Protein AF-A0A133UTB6-F1 (afdb_monomer)

Nearest PDB structures (foldseek):
  8t7u-assembly1_A  TM=2.475E-01  e=1.927E-01  Mus musculus
  8tby-assembly1_A  TM=2.549E-01  e=2.473E-01  Mus musculus

Mean predicted aligned error: 8.07 Å

Solvent-accessible surface area (backbone atoms only — not comparable to full-atom values): 7219 Å² total; per-residue (Å²): 106,26,38,32,41,40,51,46,74,77,56,63,70,70,60,41,53,48,52,50,33,50,42,59,23,47,77,48,79,46,76,42,66,46,101,85,69,48,81,43,78,44,74,46,79,46,80,12,70,47,34,80,36,41,46,43,75,82,46,100,50,26,39,35,29,46,53,86,54,41,64,65,53,51,54,62,69,66,38,71,92,56,63,65,56,51,78,48,75,49,80,42,80,68,56,72,65,62,52,49,52,15,41,54,55,17,51,60,56,48,68,54,64,87,77,69,58,83,68,70,80,74,72,120

Foldseek 3Di:
DKKKKAKDAPDDDPLVVVLCCQAAWDKDWDWDQDPVRDTDIDIDTGGHLLLQFQWDDPDPRMIIGHPVCVVVVVVSCPDPSRPPMDMDMDDDDDDPVSSVVSVVNSVVSCVCPDPVDPVVVVPD

Radius of gyration: 17.61 Å; Cα contacts (8 Å, |Δi|>4): 162; chains: 1; bounding box: 39×47×45 Å

Secondary structure (DSSP, 8-state):
-EEEEEEEE---HHHHHHHHHHHH-EEEEEEEE-TTS-EEEEEEEE--GGGSS--EESSSSEEEEEGGGHHHHHHHHH-GGG-SEEEEEEEE---HHHHHHHHHHHHHHHTTTTT--TTGGG--

Structure (mmCIF, N/CA/C/O backbone):
data_AF-A0A133UTB6-F1
#
_entry.id   AF-A0A133UTB6-F1
#
loop_
_atom_site.group_PDB
_atom_site.id
_atom_site.type_symbol
_atom_site.label_atom_id
_atom_site.label_alt_id
_atom_site.label_comp_id
_atom_site.label_asym_id
_atom_site.label_entity_id
_atom_site.label_seq_id
_atom_site.pdbx_PDB_ins_code
_atom_site.Cartn_x
_atom_site.Cartn_y
_atom_site.Cartn_z
_atom_site.occupancy
_atom_site.B_iso_or_equiv
_atom_site.auth_seq_id
_atom_site.auth_comp_id
_atom_site.auth_asym_id
_atom_site.auth_atom_id
_atom_site.pdbx_PDB_model_num
ATOM 1 N N . MET A 1 1 ? 15.322 5.818 -9.206 1.00 81.25 1 MET A N 1
ATOM 2 C CA . MET A 1 1 ? 14.657 4.630 -9.791 1.00 81.25 1 MET A CA 1
ATOM 3 C C . MET A 1 1 ? 13.737 4.044 -8.727 1.00 81.25 1 MET A C 1
ATOM 5 O O . MET A 1 1 ? 14.097 4.109 -7.555 1.00 81.25 1 MET A O 1
ATOM 9 N N . ALA A 1 2 ? 12.561 3.557 -9.107 1.00 92.50 2 ALA A N 1
ATOM 10 C CA . ALA A 1 2 ? 11.521 3.071 -8.202 1.00 92.50 2 ALA A CA 1
ATOM 11 C C . ALA A 1 2 ? 11.293 1.570 -8.387 1.00 92.50 2 ALA A C 1
ATOM 13 O O . ALA A 1 2 ? 11.596 1.024 -9.448 1.00 92.50 2 ALA A O 1
ATOM 14 N N . ARG A 1 3 ? 10.757 0.919 -7.358 1.00 96.19 3 ARG A N 1
ATOM 15 C CA . ARG A 1 3 ? 10.214 -0.433 -7.426 1.00 96.19 3 ARG A CA 1
ATOM 16 C C . ARG A 1 3 ? 8.699 -0.323 -7.553 1.00 96.19 3 ARG A C 1
ATOM 18 O O . ARG A 1 3 ? 8.069 0.343 -6.735 1.00 96.19 3 ARG A O 1
ATOM 25 N N . VAL A 1 4 ? 8.132 -0.934 -8.584 1.00 96.88 4 VAL A N 1
ATOM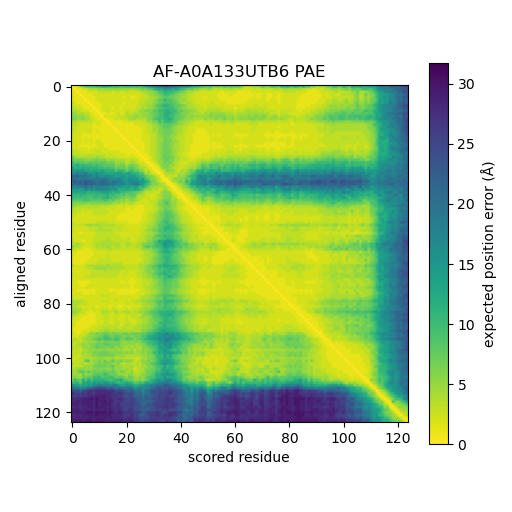 26 C CA . VAL A 1 4 ? 6.686 -0.996 -8.805 1.00 96.88 4 VAL A CA 1
ATOM 27 C C . VAL A 1 4 ? 6.192 -2.368 -8.376 1.00 96.88 4 VAL A C 1
ATOM 29 O O . VAL A 1 4 ? 6.797 -3.376 -8.739 1.00 96.88 4 VAL A O 1
ATOM 32 N N . TYR A 1 5 ? 5.095 -2.394 -7.628 1.00 97.75 5 TYR A N 1
ATOM 33 C CA . TYR A 1 5 ? 4.376 -3.594 -7.225 1.00 97.75 5 TYR A CA 1
ATOM 34 C C . TYR A 1 5 ? 2.979 -3.561 -7.824 1.00 97.75 5 TYR A C 1
ATOM 36 O O . TYR A 1 5 ? 2.249 -2.591 -7.629 1.00 97.75 5 TYR A O 1
ATOM 44 N N . SER A 1 6 ? 2.613 -4.626 -8.525 1.00 97.56 6 SER A N 1
ATOM 45 C CA . SER A 1 6 ? 1.263 -4.894 -9.009 1.00 97.56 6 SER A CA 1
ATOM 46 C C . SER A 1 6 ? 0.806 -6.203 -8.391 1.00 97.56 6 SER A C 1
ATOM 48 O O . SER A 1 6 ? 1.473 -7.221 -8.573 1.00 97.56 6 SER A O 1
ATOM 50 N N . PHE A 1 7 ? -0.297 -6.183 -7.652 1.00 97.25 7 PHE A N 1
ATOM 51 C CA . PHE A 1 7 ? -0.754 -7.351 -6.910 1.00 97.25 7 PHE A CA 1
ATOM 52 C C . PHE A 1 7 ? -2.241 -7.634 -7.100 1.00 97.25 7 PHE A C 1
ATOM 54 O O . PHE A 1 7 ? -3.038 -6.709 -7.261 1.00 97.25 7 PHE A O 1
ATOM 61 N N . ASP A 1 8 ? -2.616 -8.908 -7.028 1.00 96.19 8 ASP A N 1
ATOM 62 C CA . ASP A 1 8 ? -4.009 -9.345 -6.990 1.00 96.19 8 ASP A CA 1
ATOM 63 C C . ASP A 1 8 ? -4.274 -10.276 -5.804 1.00 96.19 8 ASP A C 1
ATOM 65 O O . ASP A 1 8 ? -3.566 -11.262 -5.575 1.00 96.19 8 ASP A O 1
ATOM 69 N N . LEU A 1 9 ? -5.293 -9.925 -5.019 1.00 95.88 9 LEU A N 1
ATOM 70 C CA . LEU A 1 9 ? -5.620 -10.591 -3.764 1.00 95.88 9 LEU A CA 1
ATOM 71 C C . LEU A 1 9 ? -6.634 -11.697 -4.037 1.00 95.88 9 LEU A C 1
ATOM 73 O O . LEU A 1 9 ? -7.789 -11.416 -4.337 1.00 95.88 9 LEU A O 1
ATOM 77 N N . GLN A 1 10 ? -6.237 -12.947 -3.816 1.00 95.69 10 GLN A N 1
ATOM 78 C CA . GLN A 1 10 ? -7.106 -14.115 -4.009 1.00 95.69 10 GLN A CA 1
ATOM 79 C C . GLN A 1 10 ? -7.988 -14.410 -2.777 1.00 95.69 10 GLN A C 1
ATOM 81 O O . GLN A 1 10 ? -8.478 -15.521 -2.586 1.00 95.69 10 GLN A O 1
ATOM 86 N N . PHE A 1 11 ? -8.151 -13.430 -1.885 1.00 93.94 11 PHE A N 1
ATOM 87 C CA . PHE A 1 11 ? -8.932 -13.538 -0.656 1.00 93.94 11 PHE A CA 1
ATOM 88 C C . PHE A 1 11 ? -9.828 -12.313 -0.457 1.00 93.94 11 PHE A C 1
ATOM 90 O O . PHE A 1 11 ? -9.504 -11.196 -0.862 1.00 93.94 11 PHE A O 1
ATOM 97 N N . GLU A 1 12 ? -10.957 -12.519 0.220 1.00 93.94 12 GLU A N 1
ATOM 98 C CA . GLU A 1 12 ? -12.035 -11.531 0.319 1.00 93.94 12 GLU A CA 1
ATOM 99 C C . GLU A 1 12 ? -12.360 -11.124 1.769 1.00 93.94 12 GLU A C 1
ATOM 101 O O . GLU A 1 12 ? -11.674 -11.487 2.730 1.00 93.94 12 GLU A O 1
ATOM 106 N N . GLY A 1 13 ? -13.403 -10.305 1.924 1.00 95.38 13 GLY A N 1
ATOM 107 C CA . GLY A 1 13 ? -13.996 -9.964 3.215 1.00 95.38 13 GLY A CA 1
ATOM 108 C C . GLY A 1 13 ? -13.067 -9.214 4.174 1.00 95.38 13 GLY A C 1
ATOM 109 O O . GLY A 1 13 ? -12.353 -8.273 3.802 1.00 95.38 13 GLY A O 1
ATOM 110 N N . SER A 1 14 ? -13.108 -9.616 5.447 1.00 95.12 14 SER A N 1
ATOM 111 C CA . SER A 1 14 ? -12.335 -8.998 6.530 1.00 95.12 14 SER A CA 1
ATOM 112 C C . SER A 1 14 ? -10.830 -9.085 6.288 1.00 95.12 14 SER A C 1
ATOM 114 O O . SER A 1 14 ? -10.122 -8.115 6.547 1.00 95.12 14 SER A O 1
ATOM 116 N N . ARG A 1 15 ? -10.348 -10.187 5.703 1.00 96.00 15 ARG A N 1
ATOM 117 C CA . ARG A 1 15 ? -8.928 -10.388 5.394 1.00 96.00 15 ARG A CA 1
ATOM 118 C C . ARG A 1 15 ? -8.437 -9.414 4.327 1.00 96.00 15 ARG A C 1
ATOM 120 O O . ARG A 1 15 ? -7.391 -8.796 4.501 1.00 96.00 15 ARG A O 1
ATOM 127 N N . ARG A 1 16 ? -9.223 -9.196 3.265 1.00 96.00 16 ARG A N 1
ATOM 128 C CA . ARG A 1 16 ? -8.921 -8.175 2.243 1.00 96.00 16 ARG A CA 1
ATOM 129 C C . ARG A 1 16 ? -8.886 -6.773 2.841 1.00 96.00 16 ARG A C 1
ATOM 131 O O . ARG A 1 16 ? -8.025 -5.961 2.514 1.00 96.00 16 ARG A O 1
ATOM 138 N N . THR A 1 17 ? -9.821 -6.500 3.745 1.00 95.81 17 THR A N 1
ATOM 139 C CA . THR A 1 17 ? -9.892 -5.219 4.454 1.00 95.81 17 THR A CA 1
ATOM 140 C C . THR A 1 17 ? -8.662 -5.016 5.337 1.00 95.81 17 THR A C 1
ATOM 142 O O . THR A 1 17 ? -8.067 -3.943 5.310 1.00 95.81 17 THR A O 1
ATOM 145 N N . GLN A 1 18 ? -8.251 -6.046 6.079 1.00 96.88 18 GLN A N 1
ATOM 146 C CA . GLN A 1 18 ? -7.060 -6.014 6.921 1.00 96.88 18 GLN A CA 1
ATOM 147 C C . GLN A 1 18 ? -5.788 -5.803 6.098 1.00 96.88 18 GLN A C 1
ATOM 149 O O . GLN A 1 18 ? -5.005 -4.928 6.448 1.00 96.88 18 GLN A O 1
ATOM 154 N N . PHE A 1 19 ? -5.630 -6.508 4.973 1.00 97.31 19 PHE A N 1
ATOM 155 C CA . PHE A 1 19 ? -4.499 -6.319 4.061 1.00 97.31 19 PHE A CA 1
ATOM 156 C C . PHE A 1 19 ? -4.342 -4.847 3.657 1.00 97.31 19 PHE A C 1
ATOM 158 O O . PHE A 1 19 ? -3.276 -4.261 3.821 1.00 97.31 19 PHE A O 1
ATOM 165 N N . TYR A 1 20 ? -5.420 -4.212 3.183 1.00 95.94 20 TYR A N 1
ATOM 166 C CA . TYR A 1 20 ? -5.354 -2.811 2.766 1.00 95.94 20 TYR A CA 1
ATOM 167 C C . TYR A 1 20 ? -5.106 -1.850 3.932 1.00 95.94 20 TYR A C 1
ATOM 169 O O . TYR A 1 20 ? -4.431 -0.841 3.739 1.00 95.94 20 TYR A O 1
ATOM 177 N N . ARG A 1 21 ? -5.624 -2.153 5.128 1.00 95.81 21 ARG A N 1
ATOM 178 C CA . ARG A 1 21 ? -5.367 -1.364 6.340 1.00 95.81 21 ARG A CA 1
ATOM 179 C C . ARG A 1 21 ? -3.911 -1.459 6.783 1.00 95.81 21 ARG A C 1
ATOM 181 O O . ARG A 1 21 ? -3.338 -0.432 7.117 1.00 95.81 21 ARG A O 1
ATOM 188 N N . GLU A 1 22 ? -3.312 -2.647 6.762 1.00 97.06 22 GLU A N 1
ATOM 189 C CA . GLU A 1 22 ? -1.898 -2.827 7.114 1.00 97.06 22 GLU A CA 1
ATOM 190 C C . GLU A 1 22 ? -0.967 -2.251 6.033 1.00 97.06 22 GLU A C 1
ATOM 192 O O . GLU A 1 22 ? 0.081 -1.704 6.363 1.00 97.06 22 GLU A O 1
ATOM 197 N N . LEU A 1 23 ? -1.369 -2.277 4.756 1.00 96.94 23 LEU A N 1
ATOM 198 C CA . LEU A 1 23 ? -0.592 -1.688 3.663 1.00 96.94 23 LEU A CA 1
ATOM 199 C C . LEU A 1 23 ? -0.637 -0.149 3.672 1.00 96.94 23 LEU A C 1
ATOM 201 O O . LEU A 1 23 ? 0.404 0.506 3.685 1.00 96.94 23 LEU A O 1
ATOM 205 N N . PHE A 1 24 ? -1.834 0.444 3.659 1.00 94.62 24 PHE A N 1
ATOM 206 C CA . PHE A 1 24 ? -2.025 1.890 3.455 1.00 94.62 24 PHE A CA 1
ATOM 207 C C . PHE A 1 24 ? -2.279 2.689 4.737 1.00 94.62 24 PHE A C 1
ATOM 209 O O . PHE A 1 24 ? -2.181 3.915 4.718 1.00 94.62 24 PHE A O 1
ATOM 216 N N . GLY A 1 25 ? -2.631 2.024 5.834 1.00 94.19 25 GLY A N 1
ATOM 217 C CA . GLY A 1 25 ? -3.199 2.669 7.012 1.00 94.19 25 GLY A CA 1
ATOM 218 C C . GLY A 1 25 ? -4.688 2.971 6.852 1.00 94.19 25 GLY A C 1
ATOM 219 O O . GLY A 1 25 ? -5.286 2.794 5.786 1.00 94.19 25 GLY A O 1
ATOM 220 N N . TYR A 1 26 ? -5.323 3.412 7.936 1.00 93.56 26 TYR A N 1
ATOM 221 C CA . TYR A 1 26 ? -6.733 3.806 7.929 1.00 93.56 26 TYR A CA 1
ATOM 222 C C . TYR A 1 26 ? -7.068 4.798 9.041 1.00 93.56 26 TYR A C 1
ATOM 224 O O . TYR A 1 26 ? -6.404 4.853 10.073 1.00 93.56 26 TYR A O 1
ATOM 232 N N . ARG A 1 27 ? -8.138 5.574 8.838 1.00 89.12 27 ARG A N 1
ATOM 233 C CA . ARG A 1 27 ? -8.743 6.409 9.881 1.00 89.12 27 ARG A CA 1
ATOM 234 C C . ARG A 1 27 ? -9.978 5.716 10.445 1.00 89.12 27 ARG A C 1
ATOM 236 O O . ARG A 1 27 ? -10.764 5.146 9.690 1.00 89.12 27 ARG A O 1
ATOM 243 N N . SER A 1 28 ? -10.153 5.786 11.757 1.00 87.94 28 SER A N 1
ATOM 244 C CA . SER A 1 28 ? -11.354 5.336 12.458 1.00 87.94 28 SER A CA 1
ATOM 245 C C . SER A 1 28 ? -11.974 6.505 13.201 1.00 87.94 28 SER A C 1
ATOM 247 O O . SER A 1 28 ? -11.261 7.251 13.868 1.00 87.94 28 SER A O 1
ATOM 249 N N . LYS A 1 29 ? -13.298 6.637 13.120 1.00 87.31 29 LYS A N 1
ATOM 250 C CA . LYS A 1 29 ? -14.058 7.598 13.919 1.00 87.31 29 LYS A CA 1
ATOM 251 C C . LYS A 1 29 ? -14.823 6.846 14.997 1.00 87.31 29 LYS A C 1
ATOM 253 O O . LYS A 1 29 ? -15.519 5.883 14.686 1.00 87.31 29 LYS A O 1
ATOM 258 N N . THR A 1 30 ? -14.700 7.290 16.237 1.00 84.69 30 THR A N 1
ATOM 259 C CA . THR A 1 30 ? -15.408 6.714 17.379 1.00 84.69 30 THR A CA 1
ATOM 260 C C . THR A 1 30 ? -16.112 7.832 18.122 1.00 84.69 30 THR A C 1
ATOM 262 O O . THR A 1 30 ? -15.460 8.747 18.615 1.00 84.69 30 THR A O 1
ATOM 265 N N . THR A 1 31 ? -17.433 7.757 18.234 1.00 84.38 31 THR A N 1
ATOM 266 C CA . THR A 1 31 ? -18.202 8.679 19.073 1.00 84.38 31 THR A CA 1
ATOM 267 C C . THR A 1 31 ? -18.245 8.130 20.496 1.00 84.38 31 THR A C 1
ATOM 269 O O . THR A 1 31 ? -18.561 6.956 20.696 1.00 84.38 31 THR A O 1
ATOM 272 N N . ARG A 1 32 ? -17.903 8.947 21.493 1.00 80.25 32 ARG A N 1
ATOM 273 C CA . ARG A 1 32 ? -18.099 8.626 22.914 1.00 80.25 32 ARG A CA 1
ATOM 274 C C . ARG A 1 32 ? -18.813 9.782 23.595 1.00 80.25 32 ARG A C 1
ATOM 276 O O . ARG A 1 32 ? -18.512 10.934 23.303 1.00 80.25 32 ARG A O 1
ATOM 283 N N . ALA A 1 33 ? -19.725 9.469 24.508 1.00 78.56 33 ALA A N 1
ATOM 284 C CA . ALA A 1 33 ? -20.265 10.470 25.415 1.00 78.56 33 ALA A CA 1
ATOM 285 C C . ALA A 1 33 ? -19.167 10.894 26.403 1.00 78.56 33 ALA A C 1
ATOM 287 O O . ALA A 1 33 ? -18.471 10.038 26.957 1.00 78.56 33 ALA A O 1
ATOM 288 N N . ASP A 1 34 ? -18.982 12.197 26.587 1.00 75.12 34 ASP A N 1
ATOM 289 C CA . ASP A 1 34 ? -18.146 12.727 27.658 1.00 75.12 34 ASP A CA 1
ATOM 290 C C . ASP A 1 34 ? -18.846 12.601 29.026 1.00 75.12 34 ASP A C 1
ATOM 292 O O . ASP A 1 34 ? -19.992 12.155 29.129 1.00 75.12 34 ASP A O 1
ATOM 296 N N . GLY A 1 35 ? -18.145 12.969 30.103 1.00 70.12 35 GLY A N 1
ATOM 297 C CA . GLY A 1 35 ? -18.688 12.918 31.466 1.00 70.12 35 GLY A CA 1
ATOM 298 C C . GLY A 1 35 ? -19.913 13.817 31.700 1.00 70.12 35 GLY A C 1
ATOM 299 O O . GLY A 1 35 ? -20.574 13.664 32.723 1.00 70.12 35 GLY A O 1
ATOM 300 N N . GLU A 1 36 ? -20.236 14.714 30.763 1.00 78.12 36 GLU A N 1
ATOM 301 C CA . GLU A 1 36 ? -21.409 15.596 30.783 1.00 78.12 36 GLU A CA 1
ATOM 302 C C . GLU A 1 36 ? -22.523 15.115 29.831 1.00 78.12 36 GLU A C 1
ATOM 304 O O . GLU A 1 36 ? -23.546 15.784 29.681 1.00 78.12 36 GLU A O 1
ATOM 309 N N . GLY A 1 37 ? -22.354 13.950 29.190 1.00 74.25 37 GLY A N 1
ATOM 310 C CA . GLY A 1 37 ? -23.334 13.356 28.281 1.00 74.25 37 GLY A CA 1
ATOM 311 C C . GLY A 1 37 ? -23.348 13.953 26.870 1.00 74.25 37 GLY A C 1
ATOM 312 O O . GLY A 1 37 ? -24.268 13.658 26.106 1.00 74.25 37 GLY A O 1
ATOM 313 N N . ARG A 1 38 ? -22.356 14.770 26.490 1.00 80.38 38 ARG A N 1
ATOM 314 C CA . ARG A 1 38 ? -22.225 15.297 25.123 1.00 80.38 38 ARG A CA 1
ATOM 315 C C . ARG A 1 38 ? -21.457 14.315 24.250 1.00 80.38 38 ARG A C 1
ATOM 317 O O . ARG A 1 38 ? -20.462 13.726 24.669 1.00 80.38 38 ARG A O 1
ATOM 324 N N . GLU A 1 39 ? -21.899 14.148 23.009 1.00 81.56 39 GLU A N 1
ATOM 325 C CA . GLU A 1 39 ? -21.194 13.310 22.042 1.00 81.56 39 GLU A CA 1
ATOM 326 C C . GLU A 1 39 ? -19.893 13.981 21.584 1.00 81.56 39 GLU A C 1
ATOM 328 O O . GLU A 1 39 ? -19.906 15.030 20.940 1.00 81.56 39 GLU A O 1
ATOM 333 N N . LYS A 1 40 ? -18.756 13.346 21.877 1.00 81.50 40 LYS A N 1
ATOM 334 C CA . LYS A 1 40 ? -17.443 13.722 21.354 1.00 81.50 40 LYS A CA 1
ATOM 335 C C . LYS A 1 40 ? -16.997 12.705 20.305 1.00 81.50 40 LYS A C 1
ATOM 337 O O . LYS A 1 40 ? -16.941 11.501 20.564 1.00 81.50 40 LYS A O 1
ATOM 342 N N . VAL A 1 41 ? -16.676 13.192 19.105 1.00 82.44 41 VAL A N 1
ATOM 343 C CA . VAL A 1 41 ? -16.135 12.376 18.007 1.00 82.44 41 VAL A CA 1
ATOM 344 C C . VAL A 1 41 ? -14.613 12.344 18.113 1.00 82.44 41 VAL A C 1
ATOM 346 O O . VAL A 1 41 ? -13.957 13.380 18.074 1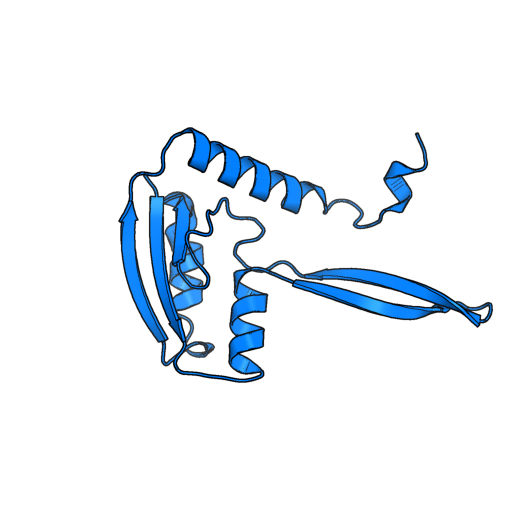.00 82.44 41 VAL A O 1
ATOM 349 N N . TYR A 1 42 ? -14.055 11.143 18.231 1.00 79.19 42 TYR A N 1
ATOM 350 C CA . TYR A 1 42 ? -12.620 10.886 18.238 1.00 79.19 42 TYR A CA 1
ATOM 351 C C . TYR A 1 42 ? -12.208 10.309 16.888 1.00 79.19 42 TYR A C 1
ATOM 353 O O . TYR A 1 42 ? -12.674 9.233 16.508 1.00 79.19 42 TYR A O 1
ATOM 361 N N . GLU A 1 43 ? -11.321 10.994 16.173 1.00 84.62 43 GLU A N 1
ATOM 362 C CA . GLU A 1 43 ? -10.710 10.470 14.952 1.00 84.62 43 GLU A CA 1
ATOM 363 C C . GLU A 1 43 ? -9.313 9.936 15.271 1.00 84.62 43 GLU A C 1
ATOM 365 O O . GLU A 1 43 ? -8.451 10.678 15.726 1.00 84.62 43 GLU A O 1
ATOM 370 N N . ASN A 1 44 ? -9.092 8.644 15.036 1.00 84.69 44 A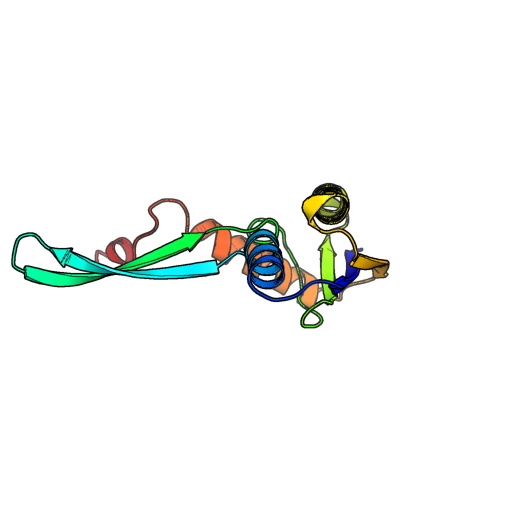SN A N 1
ATOM 371 C CA . ASN A 1 44 ? -7.796 7.995 15.212 1.00 84.69 44 ASN A CA 1
ATOM 372 C C . ASN A 1 44 ? -7.241 7.594 13.848 1.00 84.69 44 ASN A C 1
ATOM 374 O O . ASN A 1 44 ? -7.971 7.044 13.018 1.00 84.69 44 ASN A O 1
ATOM 378 N N . PHE A 1 45 ? -5.951 7.827 13.623 1.00 87.94 45 PHE A N 1
ATOM 379 C CA . PHE A 1 45 ? -5.238 7.332 12.451 1.00 87.94 45 PHE A CA 1
ATOM 380 C C . PHE A 1 45 ? -4.330 6.166 12.846 1.00 87.94 45 PHE A C 1
ATOM 382 O O . PHE A 1 45 ? -3.552 6.265 13.789 1.00 87.94 45 PHE A O 1
ATOM 389 N N . TYR A 1 46 ? -4.444 5.063 12.113 1.00 90.62 46 TYR A N 1
ATOM 390 C CA . TYR A 1 46 ? -3.641 3.862 12.293 1.00 90.62 46 TYR A CA 1
ATOM 391 C C . TYR A 1 46 ? -2.708 3.724 11.085 1.00 90.62 46 TYR A C 1
ATOM 393 O O . TYR A 1 46 ? -3.210 3.517 9.972 1.00 90.62 46 TYR A O 1
ATOM 401 N N . PRO A 1 47 ? -1.384 3.865 11.267 1.00 92.00 47 PRO A N 1
ATOM 402 C CA . PRO A 1 47 ? -0.434 3.814 10.165 1.00 92.00 47 PRO A CA 1
ATOM 403 C C . PRO A 1 47 ? -0.312 2.390 9.608 1.00 92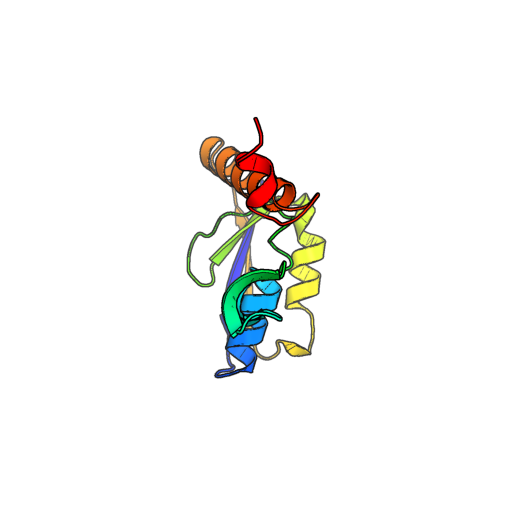.00 47 PRO A C 1
ATOM 405 O O . PRO A 1 47 ? -0.229 1.421 10.359 1.00 92.00 47 PRO A O 1
ATOM 408 N N . GLY A 1 48 ? -0.293 2.273 8.282 1.00 95.25 48 GLY A N 1
ATOM 409 C CA . GLY A 1 48 ? 0.176 1.079 7.568 1.00 95.25 48 GLY A CA 1
ATOM 410 C C . GLY A 1 48 ? 1.615 1.255 7.084 1.00 95.25 48 GLY A C 1
ATOM 411 O O . GLY A 1 48 ? 2.155 2.359 7.189 1.00 95.25 48 GLY A O 1
ATOM 412 N N . ILE A 1 49 ? 2.218 0.216 6.502 1.00 96.38 49 ILE A N 1
ATOM 413 C CA . ILE A 1 49 ? 3.641 0.236 6.108 1.00 96.38 49 ILE A CA 1
ATOM 414 C C . ILE A 1 49 ? 3.970 1.408 5.171 1.00 96.38 49 ILE A C 1
ATOM 416 O O . ILE A 1 49 ? 5.019 2.026 5.284 1.00 96.38 49 ILE A O 1
ATOM 420 N N . LEU A 1 50 ? 3.050 1.770 4.267 1.00 95.06 50 LEU A N 1
ATOM 421 C CA . LEU A 1 50 ? 3.278 2.838 3.295 1.00 95.06 50 LEU A CA 1
ATOM 422 C C . LEU A 1 50 ? 3.111 4.239 3.893 1.00 95.06 50 LEU A C 1
ATOM 424 O O . LEU A 1 50 ? 3.309 5.229 3.200 1.00 95.06 50 LEU A O 1
ATOM 428 N N . THR A 1 51 ? 2.724 4.359 5.161 1.00 92.50 51 THR A N 1
ATOM 429 C CA . THR A 1 51 ? 2.490 5.666 5.790 1.00 92.50 51 THR A CA 1
ATOM 430 C C . THR A 1 51 ? 3.781 6.464 5.914 1.00 92.50 51 THR A C 1
ATOM 432 O O . THR A 1 51 ? 3.790 7.651 5.604 1.00 92.50 51 THR A O 1
ATOM 435 N N . SER A 1 52 ? 4.862 5.806 6.331 1.00 89.31 52 SER A N 1
ATOM 436 C CA . SER A 1 52 ? 6.194 6.398 6.492 1.00 89.31 52 SER A CA 1
ATOM 437 C C . SER A 1 52 ? 7.045 6.326 5.224 1.00 89.31 52 SER A C 1
ATOM 439 O O . SER A 1 52 ? 8.133 6.897 5.182 1.00 89.31 52 SER A O 1
ATOM 441 N N . LEU A 1 53 ? 6.575 5.623 4.191 1.00 92.69 53 LEU A N 1
ATOM 442 C CA . LEU A 1 53 ? 7.323 5.397 2.962 1.00 92.69 53 LEU A CA 1
ATOM 443 C C . LEU A 1 53 ? 6.790 6.302 1.849 1.00 92.69 53 LEU A C 1
ATOM 445 O O . LEU A 1 53 ? 5.596 6.238 1.538 1.00 92.69 53 LEU A O 1
ATOM 449 N N . PRO A 1 54 ? 7.647 7.099 1.185 1.00 92.25 54 PRO A N 1
ATOM 450 C CA . PRO A 1 54 ? 7.265 7.781 -0.044 1.00 92.25 54 PRO A CA 1
ATOM 451 C C . PRO A 1 54 ? 6.726 6.757 -1.038 1.00 92.25 54 PRO A C 1
ATOM 453 O O . PRO A 1 54 ? 7.384 5.759 -1.325 1.00 92.25 54 PRO A O 1
ATOM 456 N N . HIS A 1 55 ? 5.521 6.967 -1.549 1.00 94.62 55 HIS A N 1
ATOM 457 C CA . HIS A 1 55 ? 4.928 6.064 -2.527 1.00 94.62 55 HIS A CA 1
ATOM 458 C C . HIS A 1 55 ? 3.972 6.801 -3.448 1.00 94.62 55 HIS A C 1
ATOM 460 O O . HIS A 1 55 ? 3.363 7.802 -3.077 1.00 94.62 55 HIS A O 1
ATOM 466 N N . LEU A 1 56 ? 3.799 6.238 -4.637 1.00 94.31 56 LEU A N 1
ATOM 467 C CA . LEU A 1 56 ? 2.760 6.625 -5.574 1.00 94.31 56 LEU A CA 1
ATOM 468 C C . LEU A 1 56 ? 1.773 5.498 -5.739 1.00 94.31 56 LEU A C 1
ATOM 470 O O . LEU A 1 56 ? 2.140 4.327 -5.858 1.00 94.31 56 LEU A O 1
ATOM 474 N N . ARG A 1 57 ? 0.505 5.877 -5.799 1.00 93.38 57 ARG A N 1
ATOM 475 C CA . ARG A 1 57 ? -0.576 4.962 -6.109 1.00 93.38 57 ARG A CA 1
ATOM 476 C C . ARG A 1 57 ? -0.903 5.079 -7.592 1.00 93.38 57 ARG A C 1
ATOM 478 O O . ARG A 1 57 ? -1.614 5.986 -7.997 1.00 93.38 57 ARG A O 1
ATOM 485 N N . LEU A 1 58 ? -0.399 4.136 -8.381 1.00 91.44 58 LEU A N 1
ATOM 486 C CA . LEU A 1 58 ? -0.667 4.057 -9.822 1.00 91.44 58 LEU A CA 1
ATOM 487 C C . LEU A 1 58 ? -2.025 3.395 -10.117 1.00 91.44 58 LEU A C 1
ATOM 489 O O . LEU A 1 58 ? -2.568 3.514 -11.209 1.00 91.44 58 LEU A O 1
ATOM 493 N N . GLY A 1 59 ? -2.586 2.692 -9.131 1.00 90.25 59 GLY A N 1
ATOM 494 C CA . GLY A 1 59 ? -3.905 2.078 -9.195 1.00 90.25 59 GLY A CA 1
ATOM 495 C C . GLY A 1 59 ? -4.345 1.536 -7.837 1.00 90.25 59 GLY A C 1
ATOM 496 O O . GLY A 1 59 ? -3.678 1.716 -6.818 1.00 90.25 59 GLY A O 1
ATOM 497 N N . LYS A 1 60 ? -5.482 0.832 -7.788 1.00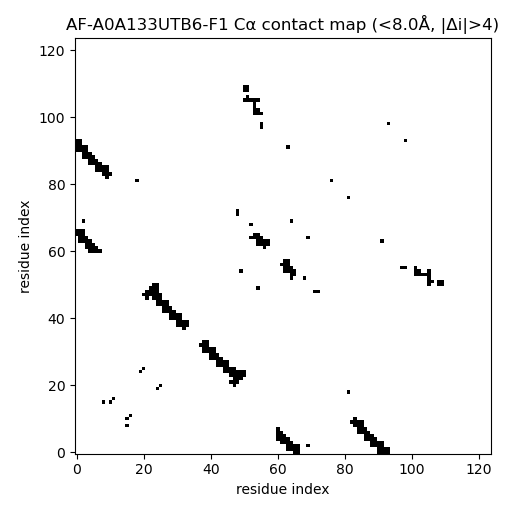 87.31 60 LYS A N 1
ATOM 498 C CA . LYS A 1 60 ? -5.968 0.258 -6.518 1.00 87.31 60 LYS A CA 1
ATOM 499 C C . LYS A 1 60 ? -4.981 -0.737 -5.908 1.00 87.31 60 LYS A C 1
ATOM 501 O O . LYS A 1 60 ? -4.800 -0.694 -4.690 1.00 87.31 60 LYS A O 1
ATOM 506 N N . SER A 1 61 ? -4.345 -1.533 -6.764 1.00 94.25 61 SER A N 1
ATOM 507 C CA . SER A 1 61 ? -3.382 -2.578 -6.409 1.00 94.25 61 SER A CA 1
ATOM 508 C C . SER A 1 61 ? -2.055 -2.438 -7.163 1.00 94.25 61 SER A C 1
ATOM 510 O O . SER A 1 61 ? -1.337 -3.413 -7.358 1.00 94.25 61 SER A O 1
ATOM 512 N N . VAL A 1 62 ? -1.744 -1.219 -7.618 1.00 96.56 62 VAL A N 1
ATOM 513 C CA . VAL A 1 62 ? -0.460 -0.896 -8.247 1.00 96.56 62 VAL A CA 1
ATOM 514 C C . VAL A 1 62 ? 0.155 0.279 -7.507 1.00 96.56 62 VAL A C 1
ATOM 516 O O . VAL A 1 62 ? -0.446 1.355 -7.432 1.00 96.56 62 VAL A O 1
ATOM 519 N N . ILE A 1 63 ? 1.338 0.067 -6.944 1.00 97.06 63 ILE A N 1
ATOM 520 C CA . ILE A 1 63 ? 2.069 1.067 -6.165 1.00 97.06 63 ILE A CA 1
ATOM 521 C C . ILE A 1 63 ? 3.513 1.156 -6.639 1.00 97.06 63 ILE A C 1
ATOM 523 O O . ILE A 1 63 ? 4.103 0.156 -7.041 1.00 97.06 63 ILE A O 1
ATOM 527 N N . ALA A 1 64 ? 4.095 2.345 -6.567 1.00 96.75 64 ALA A N 1
ATOM 528 C CA . ALA A 1 64 ? 5.514 2.556 -6.797 1.00 96.75 64 ALA A CA 1
ATOM 529 C C . ALA A 1 64 ? 6.156 3.142 -5.542 1.00 96.75 64 ALA A C 1
ATOM 531 O O . ALA A 1 64 ? 5.622 4.081 -4.958 1.00 96.75 64 ALA A O 1
ATOM 532 N N . VAL A 1 65 ? 7.307 2.605 -5.146 1.00 95.94 65 VAL A N 1
ATOM 533 C CA . VAL A 1 65 ? 8.077 3.063 -3.982 1.00 95.94 65 VAL A CA 1
ATOM 534 C C . VAL A 1 65 ? 9.538 3.307 -4.373 1.00 95.94 65 VAL A C 1
ATOM 536 O O . VAL A 1 65 ? 10.031 2.711 -5.338 1.00 95.94 65 VAL A O 1
ATOM 539 N N . PRO A 1 66 ? 10.283 4.162 -3.655 1.00 93.88 66 PRO A N 1
ATOM 540 C CA . PRO A 1 66 ? 11.726 4.266 -3.800 1.00 93.88 66 PRO A CA 1
ATOM 541 C C . PRO A 1 66 ? 12.397 2.903 -3.641 1.00 93.88 66 PRO A C 1
ATOM 543 O O . PRO A 1 66 ? 12.018 2.110 -2.783 1.00 93.88 66 PRO A O 1
ATOM 546 N N . LYS A 1 67 ? 13.455 2.641 -4.417 1.00 91.56 67 LYS A N 1
ATOM 547 C CA . LYS A 1 67 ? 14.233 1.395 -4.286 1.00 91.56 67 LYS A CA 1
ATOM 548 C C . LYS A 1 67 ? 14.751 1.143 -2.866 1.00 91.56 67 LYS A C 1
ATOM 550 O O . LYS A 1 67 ? 14.918 -0.010 -2.492 1.00 91.56 67 LYS A O 1
ATOM 555 N N . THR A 1 68 ? 14.989 2.197 -2.090 1.00 92.38 68 THR A N 1
ATOM 556 C CA . THR A 1 68 ? 15.423 2.110 -0.689 1.00 92.38 68 THR A CA 1
ATOM 557 C C . THR A 1 68 ? 14.369 1.475 0.219 1.00 92.38 68 THR A C 1
ATOM 559 O O . THR A 1 68 ? 14.734 0.773 1.150 1.00 92.38 68 THR A O 1
ATOM 562 N N . ALA A 1 69 ? 13.082 1.648 -0.091 1.00 94.00 69 ALA A N 1
ATOM 563 C CA . ALA A 1 69 ? 11.956 1.090 0.660 1.00 94.00 69 ALA A CA 1
ATOM 564 C C . ALA A 1 69 ? 11.581 -0.341 0.227 1.00 94.00 69 ALA A C 1
ATOM 566 O O . ALA A 1 69 ? 10.650 -0.935 0.765 1.00 94.00 69 ALA A O 1
ATOM 567 N N . ARG A 1 70 ? 12.290 -0.905 -0.762 1.00 94.38 70 ARG A N 1
ATOM 568 C CA . ARG A 1 70 ? 11.982 -2.219 -1.339 1.00 94.38 70 ARG A CA 1
ATOM 569 C C . ARG A 1 70 ? 11.919 -3.316 -0.278 1.00 94.38 70 ARG A C 1
ATOM 571 O O . ARG A 1 70 ? 10.985 -4.100 -0.300 1.00 94.38 70 ARG A O 1
ATOM 578 N N . GLY A 1 71 ? 12.899 -3.378 0.625 1.00 95.50 71 GLY A N 1
ATOM 579 C CA . GLY A 1 71 ? 12.975 -4.463 1.609 1.00 95.50 71 GLY A CA 1
ATOM 580 C C . GLY A 1 71 ? 11.758 -4.507 2.535 1.00 95.50 71 GLY A C 1
ATOM 581 O O . GLY A 1 71 ? 11.224 -5.578 2.791 1.00 95.50 71 GLY A O 1
ATOM 582 N N . GLU A 1 72 ? 11.267 -3.348 2.976 1.00 95.69 72 GLU A N 1
ATOM 583 C CA . GLU A 1 72 ? 10.078 -3.257 3.833 1.00 95.69 72 GLU A CA 1
ATOM 584 C C . GLU A 1 72 ? 8.816 -3.750 3.119 1.00 95.69 72 GLU A C 1
ATOM 586 O O . GLU A 1 72 ? 8.016 -4.489 3.694 1.00 95.69 72 GLU A O 1
ATOM 591 N N . VA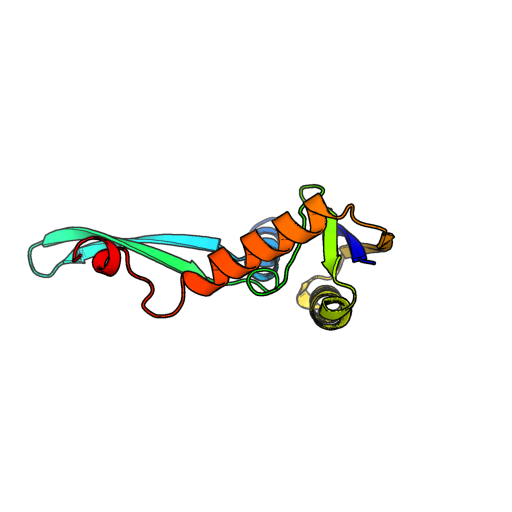L A 1 73 ? 8.657 -3.382 1.846 1.00 96.81 73 VAL A N 1
ATOM 592 C CA . VAL A 1 73 ? 7.491 -3.772 1.046 1.00 96.81 73 VAL A CA 1
ATOM 593 C C . VAL A 1 73 ? 7.576 -5.237 0.603 1.00 96.81 73 VAL A C 1
ATOM 595 O O . VAL A 1 73 ? 6.568 -5.938 0.663 1.00 96.81 73 VAL A O 1
ATOM 598 N N . ASP A 1 74 ? 8.762 -5.727 0.225 1.00 96.81 74 ASP A N 1
ATOM 599 C CA . ASP A 1 74 ? 9.007 -7.143 -0.095 1.00 96.81 74 ASP A CA 1
ATOM 600 C C . ASP A 1 74 ? 8.646 -8.021 1.119 1.00 96.81 74 ASP A C 1
ATOM 602 O O . ASP A 1 74 ? 7.822 -8.928 0.995 1.00 96.81 74 ASP A O 1
ATOM 606 N N . ASN A 1 75 ? 9.141 -7.676 2.315 1.00 96.88 75 ASN A N 1
ATOM 607 C CA . ASN A 1 75 ? 8.828 -8.389 3.559 1.00 96.88 75 ASN A CA 1
ATOM 608 C C . ASN A 1 75 ? 7.324 -8.419 3.861 1.00 96.88 75 ASN A C 1
ATOM 610 O O . ASN A 1 75 ? 6.803 -9.441 4.310 1.00 96.88 75 ASN A O 1
ATOM 614 N N . PHE A 1 76 ? 6.615 -7.312 3.615 1.00 97.56 76 PHE A N 1
ATOM 615 C CA . PHE A 1 76 ? 5.168 -7.278 3.794 1.00 97.56 76 PHE A CA 1
ATOM 616 C C . PHE A 1 76 ? 4.468 -8.283 2.882 1.00 97.56 76 PHE A C 1
ATOM 618 O O . PHE A 1 76 ? 3.626 -9.031 3.360 1.00 97.56 76 PHE A O 1
ATOM 625 N N . PHE A 1 77 ? 4.812 -8.330 1.593 1.00 96.81 77 PHE A N 1
ATOM 626 C CA . PHE A 1 77 ? 4.179 -9.246 0.642 1.00 96.81 77 PHE A CA 1
ATOM 627 C C . PHE A 1 77 ? 4.588 -10.717 0.822 1.00 96.81 77 PHE A C 1
ATOM 629 O O . PHE A 1 77 ? 3.822 -11.611 0.455 1.00 96.81 77 PHE A O 1
ATOM 636 N N . GLU A 1 78 ? 5.771 -10.988 1.376 1.00 96.44 78 GLU A N 1
ATOM 637 C CA . GLU A 1 78 ? 6.252 -12.348 1.649 1.00 96.44 78 GLU A CA 1
ATOM 638 C C . GLU A 1 78 ? 5.542 -13.022 2.833 1.00 96.44 78 GLU A C 1
ATOM 640 O O . GLU A 1 78 ? 5.535 -14.259 2.921 1.00 96.44 78 GLU A O 1
ATOM 645 N N . ASP A 1 79 ? 4.899 -12.238 3.706 1.00 96.50 79 ASP A N 1
ATOM 646 C CA . ASP A 1 79 ? 4.166 -12.744 4.861 1.00 96.50 79 ASP A CA 1
ATOM 647 C C . ASP A 1 79 ? 3.099 -13.772 4.440 1.00 96.50 79 ASP A C 1
ATOM 649 O O . ASP A 1 79 ? 2.172 -13.512 3.665 1.00 96.50 79 ASP A O 1
ATOM 653 N N . SER A 1 80 ? 3.218 -14.978 5.001 1.00 94.88 80 SER A N 1
ATOM 654 C CA . SER A 1 80 ? 2.303 -16.096 4.760 1.00 94.88 80 SER A CA 1
ATOM 655 C C . SER A 1 80 ? 0.829 -15.754 5.021 1.00 94.88 80 SER A C 1
ATOM 657 O O . SER A 1 80 ? -0.051 -16.325 4.369 1.00 94.88 80 SER A O 1
ATOM 659 N N . ARG A 1 81 ? 0.546 -14.779 5.899 1.00 95.12 81 ARG A N 1
ATOM 660 C CA . ARG A 1 81 ? -0.804 -14.275 6.195 1.00 95.12 81 ARG A CA 1
ATOM 661 C C . ARG A 1 81 ? -1.490 -13.648 4.986 1.00 95.12 81 ARG A C 1
ATOM 663 O O . ARG A 1 81 ? -2.716 -13.531 5.008 1.00 95.12 81 ARG A O 1
ATOM 670 N N . TRP A 1 82 ? -0.765 -13.316 3.919 1.00 95.81 82 TRP A N 1
ATOM 671 C CA . TRP A 1 82 ? -1.324 -12.764 2.681 1.00 95.81 82 TRP A CA 1
ATOM 672 C C . TRP A 1 82 ? -1.370 -13.756 1.521 1.00 95.81 82 TRP A C 1
ATOM 674 O O . TRP A 1 82 ? -1.767 -13.385 0.426 1.00 95.81 82 TRP A O 1
ATOM 684 N N . LYS A 1 83 ? -1.022 -15.030 1.723 1.00 94.00 83 LYS A N 1
ATOM 685 C CA . LYS A 1 83 ? -1.117 -16.040 0.657 1.00 94.00 83 LYS A CA 1
ATOM 686 C C . LYS A 1 83 ? -2.528 -16.658 0.582 1.00 94.00 83 LYS A C 1
ATOM 688 O O . LYS A 1 83 ? -3.110 -16.944 1.631 1.00 94.00 83 LYS A O 1
ATOM 693 N N . PRO A 1 84 ? -3.093 -16.927 -0.607 1.00 95.12 84 PRO A N 1
ATOM 694 C CA . PRO A 1 84 ? -2.508 -16.700 -1.925 1.00 95.12 84 PRO A CA 1
ATOM 695 C C . PRO A 1 84 ? -2.639 -15.241 -2.392 1.00 95.12 84 PRO A C 1
ATOM 697 O O . PRO A 1 84 ? -3.654 -14.586 -2.162 1.00 95.12 84 PRO A O 1
ATOM 700 N N . ILE A 1 85 ? -1.599 -14.762 -3.074 1.00 96.06 85 ILE A N 1
ATOM 701 C CA . ILE A 1 85 ? -1.531 -13.449 -3.718 1.00 96.06 85 ILE A CA 1
ATOM 702 C C . ILE A 1 85 ? -0.737 -13.593 -5.015 1.00 96.06 85 ILE A C 1
ATOM 704 O O . ILE A 1 85 ? 0.303 -14.255 -5.030 1.00 96.06 85 ILE A O 1
ATOM 708 N N . GLU A 1 86 ? -1.218 -12.986 -6.094 1.00 96.81 86 GLU A N 1
ATOM 709 C CA . GLU A 1 86 ? -0.422 -12.825 -7.310 1.00 96.81 86 GLU A CA 1
ATOM 710 C C . GLU A 1 86 ? 0.361 -11.523 -7.192 1.00 96.81 86 GLU A C 1
ATOM 712 O O . GLU A 1 86 ? -0.229 -10.469 -6.968 1.00 96.81 86 GLU A O 1
ATOM 717 N N . LEU A 1 87 ? 1.687 -11.587 -7.303 1.00 97.00 87 LEU A N 1
ATOM 718 C CA . LEU A 1 87 ? 2.558 -10.428 -7.146 1.00 97.00 87 LEU A CA 1
ATOM 719 C C . LEU A 1 87 ? 3.522 -10.321 -8.321 1.00 97.00 87 LEU A C 1
ATOM 721 O O . LEU A 1 87 ? 4.371 -11.186 -8.533 1.00 97.00 87 LEU A O 1
ATOM 725 N N . TYR A 1 88 ? 3.446 -9.195 -9.018 1.00 96.94 88 TYR A N 1
ATOM 726 C CA . TYR A 1 88 ? 4.411 -8.780 -10.020 1.00 96.94 88 TYR A CA 1
ATOM 727 C C . TYR A 1 88 ? 5.183 -7.581 -9.492 1.00 96.94 88 TYR A C 1
ATOM 729 O O . TYR A 1 88 ? 4.601 -6.629 -8.969 1.00 96.94 88 TYR A O 1
ATOM 737 N N . SER A 1 89 ? 6.505 -7.605 -9.644 1.00 95.50 89 SER A N 1
ATOM 738 C CA . SER A 1 89 ? 7.330 -6.459 -9.286 1.00 95.50 89 SER A CA 1
ATOM 739 C C . SER A 1 89 ? 8.447 -6.223 -10.290 1.00 95.50 89 SER A C 1
ATOM 741 O O . SER A 1 89 ? 9.133 -7.145 -10.730 1.00 95.50 89 SER A O 1
ATOM 743 N N . PHE A 1 90 ? 8.623 -4.962 -10.663 1.00 94.88 90 PHE A N 1
ATOM 744 C CA . PHE A 1 90 ? 9.586 -4.536 -11.670 1.00 94.88 90 PHE A CA 1
ATOM 745 C C . PHE A 1 90 ? 10.126 -3.154 -11.328 1.00 94.88 90 PHE A C 1
ATOM 747 O O . PHE A 1 90 ? 9.549 -2.414 -10.528 1.00 94.88 90 PHE A O 1
ATOM 754 N N . ASP A 1 91 ? 11.268 -2.810 -11.908 1.00 94.44 91 ASP A N 1
ATOM 755 C CA . ASP A 1 91 ? 11.849 -1.495 -11.698 1.00 94.44 91 ASP A CA 1
ATOM 756 C C . ASP A 1 91 ? 11.276 -0.499 -12.708 1.00 94.44 91 ASP A C 1
ATOM 758 O O . ASP A 1 91 ? 11.173 -0.790 -13.898 1.00 94.44 91 ASP A O 1
ATOM 762 N N . GLY A 1 92 ? 10.932 0.691 -12.226 1.00 89.62 92 GLY A N 1
ATOM 763 C CA . GLY A 1 92 ? 10.406 1.786 -13.032 1.00 89.62 92 GLY A CA 1
ATOM 764 C C . GLY A 1 92 ? 11.196 3.075 -12.836 1.00 89.62 92 GLY A C 1
ATOM 765 O O . GLY A 1 92 ? 11.884 3.281 -11.826 1.00 89.62 92 GLY A O 1
ATOM 766 N N . ILE A 1 93 ? 11.088 3.978 -13.805 1.00 89.12 93 ILE A N 1
ATOM 767 C CA . ILE A 1 93 ? 11.554 5.357 -13.665 1.00 89.12 93 ILE A CA 1
ATOM 768 C C . ILE A 1 93 ? 10.324 6.213 -13.392 1.00 89.12 93 ILE A C 1
ATOM 770 O O . ILE A 1 93 ? 9.456 6.333 -14.246 1.00 89.12 93 ILE A O 1
ATOM 774 N N . LEU A 1 94 ? 10.264 6.792 -12.195 1.00 84.69 94 LEU A N 1
ATOM 775 C CA . LEU A 1 94 ? 9.271 7.809 -11.870 1.00 84.69 94 LEU A CA 1
ATOM 776 C C . LEU A 1 94 ? 9.795 9.182 -12.313 1.00 84.69 94 LEU A C 1
ATOM 778 O O . LEU A 1 94 ? 10.947 9.493 -11.967 1.00 84.69 94 LEU A O 1
ATOM 782 N N . PRO A 1 95 ? 8.999 9.989 -13.037 1.00 89.19 95 PRO A N 1
A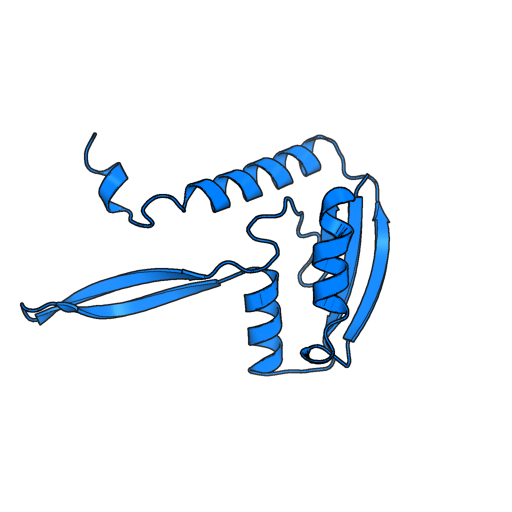TOM 783 C CA . PRO A 1 95 ? 9.284 11.395 -13.315 1.00 89.19 95 PRO A CA 1
ATOM 784 C C . PRO A 1 95 ? 9.672 12.189 -12.054 1.00 89.19 95 PRO A C 1
ATOM 786 O O . PRO A 1 95 ? 9.303 11.800 -10.947 1.00 89.19 95 PRO A O 1
ATOM 789 N N . PRO A 1 96 ? 10.464 13.270 -12.167 1.00 88.44 96 PRO A N 1
ATOM 790 C CA . PRO A 1 96 ? 10.848 14.084 -11.013 1.00 88.44 96 PRO A CA 1
ATOM 791 C C . PRO A 1 96 ? 9.675 14.601 -10.180 1.00 88.44 96 PRO A C 1
ATOM 793 O O . PRO A 1 96 ? 9.739 14.481 -8.957 1.00 88.44 96 PRO A O 1
ATOM 796 N N . ASP A 1 97 ? 8.625 15.087 -10.834 1.00 90.38 97 ASP A N 1
ATOM 797 C CA . ASP A 1 97 ? 7.452 15.673 -10.178 1.00 90.38 97 ASP A CA 1
ATOM 798 C C . ASP A 1 97 ? 6.713 14.621 -9.343 1.00 90.38 97 ASP A C 1
ATOM 800 O O . ASP A 1 97 ? 6.542 14.788 -8.139 1.00 90.38 97 ASP A O 1
ATOM 804 N N . ASP A 1 98 ? 6.445 13.460 -9.941 1.00 89.56 98 ASP A N 1
ATOM 805 C CA . ASP A 1 98 ? 5.879 12.281 -9.282 1.00 89.56 98 ASP A CA 1
ATOM 806 C C . ASP A 1 98 ? 6.683 11.850 -8.037 1.00 89.56 98 ASP A C 1
ATOM 808 O O . ASP A 1 98 ? 6.132 11.467 -7.004 1.00 89.56 98 ASP A O 1
ATOM 812 N N . ARG A 1 99 ? 8.022 11.909 -8.090 1.00 85.69 99 ARG A N 1
ATOM 813 C CA . ARG A 1 99 ? 8.858 11.582 -6.918 1.00 85.69 99 ARG A CA 1
ATOM 814 C C . ARG A 1 99 ? 8.727 12.620 -5.807 1.00 85.69 99 ARG A C 1
ATOM 816 O O . ARG A 1 99 ? 8.790 12.243 -4.637 1.00 85.69 99 ARG A O 1
ATOM 823 N N . MET A 1 100 ? 8.618 13.895 -6.169 1.00 88.31 100 MET A N 1
ATOM 824 C CA . MET A 1 100 ? 8.477 14.995 -5.218 1.00 88.31 100 MET A CA 1
ATOM 825 C C . MET A 1 100 ? 7.118 14.917 -4.524 1.00 88.31 100 MET A C 1
ATOM 827 O O . MET A 1 100 ? 7.071 14.892 -3.297 1.00 88.31 100 MET A O 1
ATOM 831 N N . GLU A 1 101 ? 6.050 14.70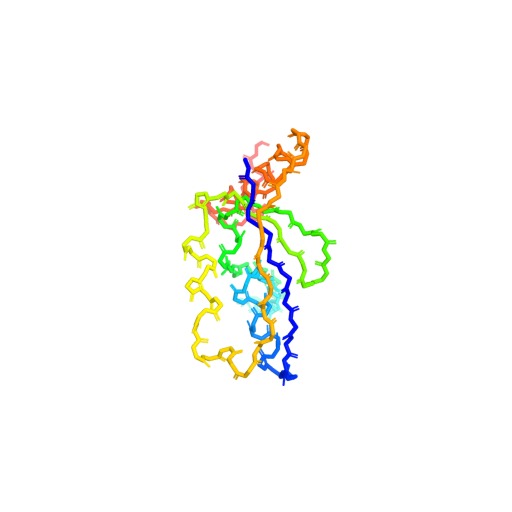3 -5.295 1.00 89.81 101 GLU A N 1
ATOM 832 C CA . GLU A 1 101 ? 4.698 14.474 -4.780 1.00 89.81 101 GLU A CA 1
ATOM 833 C C . GLU A 1 101 ? 4.664 13.301 -3.786 1.00 89.81 101 GLU A C 1
ATOM 835 O O . GLU A 1 101 ? 4.111 13.408 -2.689 1.00 89.81 101 GLU A O 1
ATOM 840 N N . ALA A 1 102 ? 5.285 12.169 -4.135 1.00 87.19 102 ALA A N 1
ATOM 841 C CA . ALA A 1 102 ? 5.348 10.999 -3.258 1.00 87.19 102 ALA A CA 1
ATOM 842 C C . ALA A 1 102 ? 6.023 11.305 -1.911 1.00 87.19 102 ALA A C 1
ATOM 844 O O . ALA A 1 102 ? 5.609 10.789 -0.870 1.00 87.19 102 ALA A O 1
ATOM 845 N N . MET A 1 103 ? 7.074 12.128 -1.936 1.00 87.19 103 MET A N 1
ATOM 846 C CA . MET A 1 103 ? 7.825 12.528 -0.749 1.00 87.19 103 MET A CA 1
ATOM 847 C C . MET A 1 103 ? 7.018 13.489 0.124 1.00 87.19 103 MET A C 1
ATOM 849 O O . MET A 1 103 ? 6.873 13.249 1.320 1.00 87.19 103 MET A O 1
ATOM 853 N N . GLU A 1 104 ? 6.447 14.541 -0.462 1.00 87.00 104 GLU A N 1
ATOM 854 C CA . GLU A 1 104 ? 5.617 15.524 0.247 1.00 87.00 104 GLU A CA 1
ATOM 855 C C . GLU A 1 104 ? 4.403 14.866 0.913 1.00 87.00 104 GLU A C 1
ATOM 857 O O . GLU A 1 104 ? 4.089 15.126 2.079 1.00 87.00 104 GLU A O 1
ATOM 862 N N . ASN A 1 105 ? 3.766 13.927 0.212 1.00 85.06 105 ASN A N 1
ATOM 863 C CA . ASN A 1 105 ? 2.664 13.144 0.755 1.00 85.06 105 ASN A CA 1
ATOM 864 C C . ASN A 1 105 ? 3.087 12.257 1.934 1.00 85.06 105 ASN A C 1
ATOM 866 O O . ASN A 1 105 ? 2.325 12.122 2.890 1.00 85.06 105 ASN A O 1
ATOM 870 N N . ALA A 1 106 ? 4.275 11.651 1.903 1.00 84.50 106 ALA A N 1
ATOM 871 C CA . ALA A 1 106 ? 4.773 10.885 3.045 1.00 84.50 106 ALA A CA 1
ATOM 872 C C . ALA A 1 106 ? 5.118 11.800 4.229 1.00 84.50 106 ALA A C 1
ATOM 874 O O . ALA A 1 106 ? 4.684 11.541 5.350 1.00 84.50 106 ALA A O 1
ATOM 875 N N . MET A 1 107 ? 5.816 12.912 3.986 1.00 82.19 107 MET A N 1
ATOM 876 C CA . MET A 1 107 ? 6.173 13.870 5.037 1.00 82.19 107 MET A CA 1
ATOM 877 C C . MET A 1 107 ? 4.938 14.473 5.715 1.00 82.19 107 MET A C 1
ATOM 879 O O . MET A 1 107 ? 4.882 14.520 6.940 1.00 82.19 107 MET A O 1
ATOM 883 N N . SER A 1 108 ? 3.912 14.863 4.952 1.00 81.50 108 SER A N 1
ATOM 884 C CA . SER A 1 108 ? 2.662 15.393 5.521 1.00 81.50 108 SER A CA 1
ATOM 885 C C . SER A 1 108 ? 1.925 14.379 6.401 1.00 81.50 108 SER A C 1
ATOM 887 O O . SER A 1 108 ? 1.280 14.767 7.371 1.00 81.50 108 SER A O 1
ATOM 889 N N . ARG A 1 109 ? 2.041 13.076 6.114 1.00 78.25 109 ARG A N 1
ATOM 890 C CA . ARG A 1 109 ? 1.457 12.007 6.942 1.00 78.25 109 ARG A CA 1
ATOM 891 C C . ARG A 1 109 ? 2.260 11.747 8.211 1.00 78.25 109 ARG A C 1
ATOM 893 O O . ARG A 1 109 ? 1.658 11.430 9.232 1.00 78.25 109 ARG A O 1
ATOM 900 N N . ILE A 1 110 ? 3.583 11.900 8.154 1.00 68.75 110 ILE A N 1
ATOM 901 C CA . ILE A 1 110 ? 4.472 11.786 9.317 1.00 68.75 110 ILE A CA 1
ATOM 902 C C . ILE A 1 110 ? 4.274 12.981 10.262 1.00 68.75 110 ILE A C 1
ATOM 904 O O . ILE A 1 110 ? 4.171 12.782 11.467 1.00 68.75 110 ILE A O 1
ATOM 908 N N . MET A 1 111 ? 4.123 14.203 9.735 1.00 57.25 111 MET A N 1
ATOM 909 C CA . MET A 1 111 ? 3.916 15.417 10.546 1.00 57.25 111 MET A CA 1
ATOM 910 C C . MET A 1 111 ? 2.569 15.472 11.287 1.00 57.25 111 MET A C 1
ATOM 912 O O . MET A 1 111 ? 2.396 16.301 12.171 1.00 57.25 111 MET A O 1
ATOM 916 N N . ILE A 1 112 ? 1.622 14.575 10.992 1.00 55.06 112 ILE A N 1
ATOM 917 C CA . ILE A 1 112 ? 0.407 14.396 11.812 1.00 55.06 112 ILE A CA 1
ATOM 918 C C . ILE A 1 112 ? 0.736 13.698 13.157 1.00 55.06 112 ILE A C 1
ATOM 920 O O . ILE A 1 112 ? -0.124 13.580 14.029 1.00 55.06 112 ILE A O 1
ATOM 924 N N . GLY A 1 113 ? 1.983 13.262 13.363 1.00 50.28 113 GLY A N 1
ATOM 925 C CA . GLY A 1 113 ? 2.447 12.601 14.578 1.00 50.28 113 GLY A CA 1
ATOM 926 C C . GLY A 1 113 ? 3.545 13.359 15.323 1.00 50.28 113 GLY A C 1
ATOM 927 O O . GLY A 1 113 ? 4.697 12.960 15.241 1.00 50.28 113 GLY A O 1
ATOM 928 N N . GLU A 1 114 ? 3.167 14.356 16.127 1.00 46.00 114 GLU A N 1
ATOM 929 C CA . GLU A 1 114 ? 3.819 14.613 17.430 1.00 46.00 114 GLU A CA 1
ATOM 930 C C . GLU A 1 114 ? 2.800 14.820 18.573 1.00 46.00 114 GLU A C 1
ATOM 932 O O . GLU A 1 114 ? 3.124 14.541 19.723 1.00 46.00 114 GLU A O 1
ATOM 937 N N . ASP A 1 115 ? 1.535 15.163 18.290 1.00 47.09 115 ASP A N 1
ATOM 938 C CA . ASP A 1 115 ? 0.473 15.254 19.312 1.00 47.09 115 ASP A CA 1
ATOM 939 C C . ASP A 1 115 ? -0.943 14.846 18.839 1.00 47.09 115 ASP A C 1
ATOM 941 O O . ASP A 1 115 ? -1.882 14.821 19.637 1.00 47.09 115 ASP A O 1
ATOM 945 N N . GLY A 1 116 ? -1.119 14.473 17.565 1.00 45.19 116 GLY A N 1
ATOM 946 C CA . GLY A 1 116 ? -2.298 13.756 17.062 1.00 45.19 116 GLY A CA 1
ATOM 947 C C . GLY A 1 116 ? -3.665 14.417 17.294 1.00 45.19 116 GLY A C 1
ATOM 948 O O . GLY A 1 116 ? -4.678 13.718 17.231 1.00 45.19 116 GLY A O 1
ATOM 949 N N . THR A 1 117 ? -3.744 15.726 17.562 1.00 44.50 117 THR A N 1
ATOM 950 C CA . THR A 1 117 ? -5.024 16.417 17.796 1.00 44.50 117 THR A CA 1
ATOM 951 C C . THR A 1 117 ? -5.145 17.728 17.020 1.00 44.50 117 THR A C 1
ATOM 953 O O . THR A 1 117 ? -4.214 18.515 16.915 1.00 44.50 117 THR A O 1
ATOM 956 N N . LEU A 1 118 ? -6.355 17.987 16.507 1.00 46.72 118 LEU A N 1
ATOM 957 C CA . LEU A 1 118 ? -6.773 19.247 15.870 1.00 46.72 118 LEU A CA 1
ATOM 958 C C . LEU A 1 118 ? -6.728 20.466 16.823 1.00 46.72 118 LEU A C 1
ATOM 960 O O . LEU A 1 118 ? -6.961 21.586 16.382 1.00 46.72 118 LEU A O 1
ATOM 964 N N . GLU A 1 119 ? -6.449 20.280 18.118 1.00 42.88 119 GLU A N 1
ATOM 965 C CA . GLU A 1 119 ? -6.473 21.354 19.123 1.00 42.88 119 GLU A CA 1
ATOM 966 C C . GLU A 1 119 ? -5.268 22.309 19.034 1.00 42.88 119 GLU A C 1
ATOM 968 O O . GLU A 1 119 ? -5.390 23.470 19.427 1.00 42.88 119 GLU A O 1
ATOM 973 N N . SER A 1 120 ? -4.131 21.881 18.475 1.00 43.22 120 SER A N 1
ATOM 974 C CA . SER A 1 120 ? -2.919 22.714 18.400 1.00 43.22 120 SER A CA 1
ATOM 975 C C . SER A 1 120 ? -3.001 23.831 17.349 1.00 43.22 120 SER A C 1
ATOM 977 O O . SER A 1 120 ? -2.358 24.868 17.498 1.00 43.22 120 SER A O 1
ATOM 979 N N . SER A 1 121 ? -3.863 23.690 16.338 1.00 42.62 121 SER A N 1
ATOM 980 C CA . SER A 1 121 ? -4.049 24.688 15.268 1.00 42.62 121 SER A CA 1
ATOM 981 C C . SER A 1 121 ? -5.029 25.821 15.616 1.00 42.62 121 SER A C 1
ATOM 983 O O . SER A 1 121 ? -5.163 26.768 14.848 1.00 42.62 121 SER A O 1
ATOM 985 N N . LEU A 1 122 ? -5.681 25.767 16.784 1.00 44.31 122 LEU A N 1
ATOM 986 C CA . LEU A 1 122 ? -6.628 26.789 17.261 1.00 44.31 122 LEU A CA 1
ATOM 987 C C . LEU A 1 122 ? -6.063 27.670 18.392 1.00 44.31 122 LEU A C 1
ATOM 989 O O . LEU A 1 122 ? -6.796 28.470 18.972 1.00 44.31 122 LEU A O 1
ATOM 993 N N . ARG A 1 123 ? -4.772 27.529 18.719 1.00 35.16 123 ARG A N 1
ATOM 994 C CA . ARG A 1 123 ? -4.080 28.313 19.759 1.00 35.16 123 ARG A CA 1
ATOM 995 C C . ARG A 1 123 ? -2.842 29.067 19.245 1.00 35.16 123 ARG A C 1
A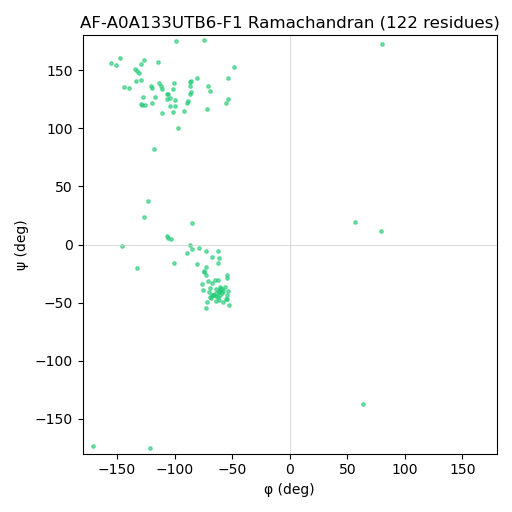TOM 997 O O . ARG A 1 123 ? -1.856 29.170 19.971 1.00 35.16 123 ARG A O 1
ATOM 1004 N N . SER A 1 124 ? -2.898 29.607 18.025 1.00 36.56 124 SER A N 1
ATOM 1005 C CA . SER A 1 124 ? -2.011 30.707 17.603 1.00 36.56 124 SER A CA 1
ATOM 1006 C C . SER A 1 124 ? -2.756 32.032 17.631 1.00 36.56 124 SER A C 1
ATOM 1008 O O . SER A 1 124 ? -3.828 32.072 16.983 1.00 36.56 124 SER A O 1
#

pLDDT: mean 85.81, std 15.76, range [35.16, 97.75]

Organism: NCBI:txid1698267

Sequence (124 aa):
MARVYSFDLQFEGSRRTQFYRELFGYRSKTTRADGEGREKVYENFYPGILTSLPHLRLGKSVIAVPKTARGEVDNFFEDSRWKPIELYSFDGILPPDDRMEAMENAMSRIMIGEDGTLESSLRS